Protein AF-H6WR87-F1 (afdb_monomer)

Organism: NCBI:txid158488

Secondary structure (DSSP, 8-state):
-HHHHHHHHHHHHHHHHHHHHHHHHS--GGGTS-SSPTT--PPPTTTHHHHHHHHHHHHHHHHHHH-

Radius of gyration: 17.57 Å; Cα contacts (8 Å, |Δi|>4): 19; chains: 1; bounding box: 39×29×43 Å

Solvent-accessible surface area (backbone atoms only — not comparable to full-atom values): 4072 Å² total; per-residue (Å²): 116,69,67,66,52,52,54,54,52,52,54,56,52,47,54,54,55,49,55,52,49,55,49,55,75,58,39,53,71,92,53,67,56,42,72,79,44,82,93,64,84,75,79,61,66,80,49,70,59,38,54,52,61,54,50,55,58,51,52,51,53,51,51,63,68,74,103

Nearest PDB structures (foldseek):
  7dgq-assembly1_A9  TM=9.912E-01  e=1.140E-05  Bos taurus
  5gpn-assembly1_0  TM=9.912E-01  e=1.140E-05  Bos taurus
  5luf-assembly1_z  TM=9.912E-01  e=1.140E-05  Bos taurus
  1occ-assembly1_C  TM=9.912E-01  e=1.140E-05  Bos taurus
  1occ-assembly1_P  TM=9.912E-01  e=1.140E-05  Bos taurus

Structure (mmCIF, N/CA/C/O backbone):
data_AF-H6WR87-F1
#
_entry.id   AF-H6WR87-F1
#
loop_
_atom_site.group_PDB
_atom_site.id
_atom_site.type_symbol
_atom_site.label_atom_id
_atom_site.label_alt_id
_atom_site.label_comp_id
_atom_site.label_asym_id
_atom_site.label_entity_id
_atom_site.label_seq_id
_atom_site.pdbx_PDB_ins_code
_atom_site.Cartn_x
_atom_site.Cartn_y
_atom_site.Cartn_z
_atom_site.occupancy
_atom_site.B_iso_or_equiv
_atom_site.auth_seq_id
_atom_site.auth_comp_id
_atom_site.auth_asym_id
_atom_site.auth_atom_id
_atom_site.pdbx_PDB_model_num
ATOM 1 N N . GLY A 1 1 ? 22.180 15.586 -4.307 1.00 87.00 1 GLY A N 1
ATOM 2 C CA . GLY A 1 1 ? 20.802 15.940 -3.914 1.00 87.00 1 GLY A CA 1
ATOM 3 C C . GLY A 1 1 ? 19.864 14.746 -3.943 1.00 87.00 1 GLY A C 1
ATOM 4 O O . GLY A 1 1 ? 19.196 14.505 -2.951 1.00 87.00 1 GLY A O 1
ATOM 5 N N . SER A 1 2 ? 19.837 13.984 -5.043 1.00 92.81 2 SER A N 1
ATOM 6 C CA . SER A 1 2 ? 18.805 12.968 -5.317 1.00 92.81 2 SER A CA 1
ATOM 7 C C . SER A 1 2 ? 18.713 11.821 -4.302 1.00 92.81 2 SER A C 1
ATOM 9 O O . SER A 1 2 ? 17.616 11.388 -3.983 1.00 92.81 2 SER A O 1
ATOM 11 N N . ILE A 1 3 ? 19.832 11.356 -3.736 1.00 97.25 3 ILE A N 1
ATOM 12 C CA . ILE A 1 3 ? 19.818 10.236 -2.774 1.00 97.25 3 ILE A CA 1
ATOM 13 C C . ILE A 1 3 ? 19.144 10.631 -1.451 1.00 97.25 3 ILE A C 1
ATOM 15 O O . ILE A 1 3 ? 18.293 9.903 -0.955 1.00 97.25 3 ILE A O 1
ATOM 19 N N . LEU A 1 4 ? 19.483 11.801 -0.893 1.00 96.56 4 LEU A N 1
ATOM 20 C CA . LEU A 1 4 ? 18.868 12.292 0.349 1.00 96.56 4 LEU A CA 1
ATOM 21 C C . LEU A 1 4 ? 17.367 12.558 0.177 1.00 96.56 4 LEU A C 1
ATOM 23 O O . LEU A 1 4 ? 16.596 12.318 1.101 1.00 96.56 4 LEU A O 1
ATOM 27 N N . PHE A 1 5 ? 16.958 12.999 -1.016 1.00 97.56 5 PHE A N 1
ATOM 28 C CA . PHE A 1 5 ? 15.548 13.138 -1.369 1.00 97.56 5 PHE A CA 1
ATOM 29 C C . PHE A 1 5 ? 14.821 11.782 -1.321 1.00 97.56 5 PHE A C 1
ATOM 31 O O . PHE A 1 5 ? 13.851 11.650 -0.580 1.00 97.56 5 PHE A O 1
ATOM 38 N N . ILE A 1 6 ? 15.352 10.743 -1.978 1.00 97.75 6 ILE A N 1
ATOM 39 C CA . ILE A 1 6 ? 14.769 9.387 -1.948 1.00 97.75 6 ILE A CA 1
ATOM 40 C C . ILE A 1 6 ? 14.687 8.845 -0.512 1.00 97.75 6 ILE A C 1
ATOM 42 O O . ILE A 1 6 ? 13.668 8.288 -0.115 1.00 97.75 6 ILE A O 1
ATOM 46 N N . VAL A 1 7 ? 15.730 9.039 0.304 1.00 98.25 7 VAL A N 1
ATOM 47 C CA . VAL A 1 7 ? 15.720 8.602 1.713 1.00 98.25 7 VAL A CA 1
ATOM 48 C C . VAL A 1 7 ? 14.600 9.289 2.501 1.00 98.25 7 VAL A C 1
ATOM 50 O O . VAL A 1 7 ? 13.934 8.639 3.307 1.00 98.25 7 VAL A O 1
ATOM 53 N N . SER A 1 8 ? 14.356 10.579 2.254 1.00 97.69 8 SER A N 1
ATOM 54 C CA . SER A 1 8 ? 13.258 11.299 2.904 1.00 97.69 8 SER A CA 1
ATOM 55 C C . SER A 1 8 ? 11.880 10.747 2.510 1.00 97.69 8 SER A C 1
ATOM 57 O O . SER A 1 8 ? 11.022 10.588 3.379 1.00 97.69 8 SER A O 1
ATOM 59 N N . GLU A 1 9 ? 11.690 10.345 1.249 1.00 98.00 9 GLU A N 1
ATOM 60 C CA . GLU A 1 9 ? 10.448 9.713 0.779 1.00 98.00 9 GLU A CA 1
ATOM 61 C C . GLU A 1 9 ? 10.244 8.312 1.375 1.00 98.00 9 GLU A C 1
ATOM 63 O O . GLU A 1 9 ? 9.126 7.950 1.743 1.00 98.00 9 GLU A O 1
ATOM 68 N N . VAL A 1 10 ? 11.318 7.534 1.557 1.00 98.25 10 VAL A N 1
ATOM 69 C CA . VAL A 1 10 ? 11.244 6.225 2.229 1.00 98.25 10 VAL A CA 1
ATOM 70 C C . VAL A 1 10 ? 10.791 6.377 3.685 1.00 98.25 10 VAL A C 1
ATOM 72 O O . VAL A 1 10 ? 9.937 5.618 4.141 1.00 98.25 10 VAL A O 1
ATOM 75 N N . MET A 1 11 ? 11.308 7.371 4.415 1.00 97.94 11 MET A N 1
ATOM 76 C CA . MET A 1 11 ? 10.872 7.658 5.792 1.00 97.94 11 MET A CA 1
ATOM 77 C C . MET A 1 11 ? 9.425 8.158 5.856 1.00 97.94 11 MET A C 1
ATOM 79 O O . MET A 1 11 ? 8.689 7.800 6.775 1.00 97.94 11 MET A O 1
ATOM 83 N N . PHE A 1 12 ? 8.992 8.931 4.860 1.00 97.44 12 PHE A N 1
ATOM 84 C CA . PHE A 1 12 ? 7.598 9.342 4.727 1.00 97.44 12 PHE A CA 1
ATOM 85 C C . PHE A 1 12 ? 6.664 8.136 4.534 1.00 97.44 12 PHE A C 1
ATOM 87 O O . PHE A 1 12 ? 5.676 8.010 5.256 1.00 97.44 12 PHE A O 1
ATOM 94 N N . LEU A 1 13 ? 6.999 7.195 3.642 1.00 97.56 13 LEU A N 1
ATOM 95 C CA . LEU A 1 13 ? 6.229 5.957 3.461 1.00 97.56 13 LEU A CA 1
ATOM 96 C C . LEU A 1 13 ? 6.248 5.076 4.719 1.00 97.56 13 LEU A C 1
ATOM 98 O O . LEU A 1 13 ? 5.218 4.505 5.084 1.00 97.56 13 LEU A O 1
ATOM 102 N N . PHE A 1 14 ? 7.382 5.007 5.422 1.00 98.00 14 PHE A N 1
ATOM 103 C CA . PHE A 1 14 ? 7.517 4.245 6.666 1.00 98.0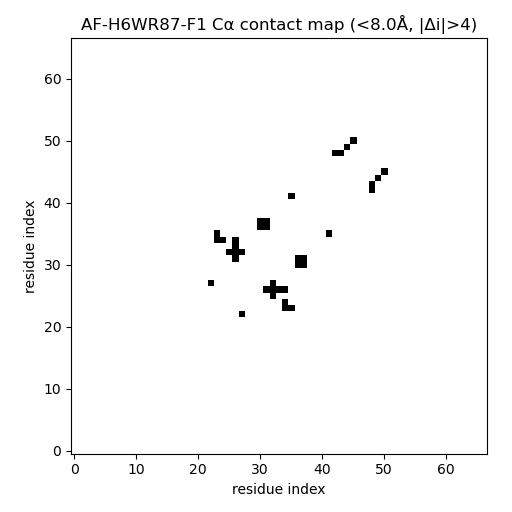0 14 PHE A CA 1
ATOM 104 C C . PHE A 1 14 ? 6.508 4.682 7.741 1.00 98.00 14 PHE A C 1
ATOM 106 O O . PHE A 1 14 ? 5.948 3.830 8.430 1.00 98.00 14 PHE A O 1
ATOM 113 N N . ALA A 1 15 ? 6.204 5.979 7.848 1.00 97.88 15 ALA A N 1
ATOM 114 C CA . ALA A 1 15 ? 5.201 6.477 8.789 1.00 97.88 15 ALA A CA 1
ATOM 115 C C . ALA A 1 15 ? 3.796 5.898 8.521 1.00 97.88 15 ALA A C 1
ATOM 117 O O . ALA A 1 15 ? 3.089 5.529 9.462 1.00 97.88 15 ALA A O 1
ATOM 118 N N . PHE A 1 16 ? 3.402 5.746 7.251 1.00 96.12 16 PHE A N 1
ATOM 119 C CA . PHE A 1 16 ? 2.123 5.116 6.898 1.00 96.12 16 PHE A CA 1
ATOM 120 C C . PHE A 1 16 ? 2.117 3.614 7.188 1.00 96.12 16 PHE A C 1
ATOM 122 O O . PHE A 1 16 ? 1.132 3.099 7.720 1.00 96.12 16 PHE A O 1
ATOM 129 N N . PHE A 1 17 ? 3.220 2.910 6.909 1.00 95.94 17 PHE A N 1
ATOM 130 C CA . PHE A 1 17 ? 3.360 1.497 7.278 1.00 95.94 17 PHE A CA 1
ATOM 131 C C . PHE A 1 17 ? 3.270 1.291 8.791 1.00 95.94 17 PHE A C 1
ATOM 133 O O . PHE A 1 17 ? 2.613 0.352 9.248 1.00 95.94 17 PHE A O 1
ATOM 140 N N . TRP A 1 18 ? 3.878 2.188 9.569 1.00 96.31 18 TRP A N 1
ATOM 141 C CA . TRP A 1 18 ? 3.791 2.178 11.024 1.00 96.31 18 TRP A CA 1
ATOM 142 C C . TRP A 1 18 ? 2.349 2.356 11.506 1.00 96.31 18 TRP A C 1
ATOM 144 O O . TRP A 1 18 ? 1.856 1.534 12.278 1.00 96.31 18 TRP A O 1
ATOM 154 N N . ALA A 1 19 ? 1.643 3.375 11.008 1.00 95.75 19 ALA A N 1
ATOM 155 C CA . ALA A 1 19 ? 0.254 3.642 11.381 1.00 95.75 19 ALA A CA 1
ATOM 156 C C . ALA A 1 19 ? -0.687 2.473 11.029 1.00 95.75 19 ALA A C 1
ATOM 158 O O . ALA A 1 19 ? -1.522 2.075 11.850 1.00 95.75 19 ALA A O 1
ATOM 159 N N . SER A 1 20 ? -0.520 1.880 9.841 1.00 93.50 20 SER A N 1
ATOM 160 C CA . SER A 1 20 ? -1.284 0.703 9.416 1.00 93.50 20 SER A CA 1
ATOM 161 C C . SER A 1 20 ? -1.005 -0.503 10.312 1.00 93.50 20 SER A C 1
ATOM 163 O O . SER A 1 20 ? -1.946 -1.154 10.756 1.00 93.50 20 SER A O 1
ATOM 165 N N . SER A 1 21 ? 0.267 -0.787 10.606 1.00 92.50 21 SER A N 1
ATOM 166 C CA . SER A 1 21 ? 0.660 -1.940 11.428 1.00 92.50 21 SER A CA 1
ATOM 167 C C . SER A 1 21 ? 0.170 -1.798 12.864 1.00 92.50 21 SER A C 1
ATOM 169 O O . SER A 1 21 ? -0.343 -2.755 13.437 1.00 92.50 21 SER A O 1
ATOM 171 N N . HIS A 1 22 ? 0.274 -0.596 13.435 1.00 93.50 22 HIS A N 1
ATOM 172 C CA . HIS A 1 22 ? -0.242 -0.305 14.769 1.00 93.50 22 HIS A CA 1
ATOM 173 C C . HIS A 1 22 ? -1.752 -0.578 14.854 1.00 93.50 22 HIS A C 1
ATOM 175 O O . HIS A 1 22 ? -2.202 -1.272 15.763 1.00 93.50 22 HIS A O 1
ATOM 181 N N . SER A 1 23 ? -2.513 -0.108 13.861 1.00 91.50 23 SER A N 1
ATOM 182 C CA . SER A 1 23 ? -3.972 -0.268 13.818 1.00 91.50 23 SER A CA 1
ATOM 183 C C . SER A 1 23 ? -4.415 -1.712 13.552 1.00 91.50 23 SER A C 1
ATOM 185 O O . SER A 1 23 ? -5.424 -2.151 14.098 1.00 91.50 23 SER A O 1
ATOM 187 N N . SER A 1 24 ? -3.673 -2.472 12.737 1.00 90.94 24 SER A N 1
ATOM 188 C CA . SER A 1 24 ? -4.012 -3.866 12.423 1.00 90.94 24 SER A CA 1
ATOM 189 C C . SER A 1 24 ? -3.588 -4.865 13.503 1.00 90.94 24 SER A C 1
ATOM 191 O O . SER A 1 24 ? -4.231 -5.901 13.645 1.00 90.94 24 SER A O 1
ATOM 193 N N . LEU A 1 25 ? -2.501 -4.595 14.240 1.00 91.81 25 LEU A N 1
ATOM 194 C CA . LEU A 1 25 ? -1.985 -5.489 15.290 1.00 91.81 25 LEU A CA 1
ATOM 195 C C . LEU A 1 25 ? -2.806 -5.415 16.582 1.00 91.81 25 LEU A C 1
ATOM 197 O O . LEU A 1 25 ? -2.958 -6.426 17.264 1.00 91.81 25 LEU A O 1
ATOM 201 N N . ALA A 1 26 ? -3.325 -4.234 16.917 1.00 91.00 26 ALA A N 1
ATOM 202 C CA . ALA A 1 26 ? -4.159 -4.009 18.092 1.00 91.00 26 ALA A CA 1
ATOM 203 C C . ALA A 1 26 ? -5.434 -3.242 17.693 1.00 91.00 26 ALA A C 1
ATOM 205 O O . ALA A 1 26 ? -5.560 -2.054 18.003 1.00 91.00 26 ALA A O 1
ATOM 206 N N . PRO A 1 27 ? -6.375 -3.892 16.978 1.00 89.00 27 PRO A N 1
ATOM 207 C CA . PRO A 1 27 ? -7.606 -3.243 16.549 1.00 89.00 27 PRO A CA 1
ATOM 208 C C . PRO A 1 27 ? -8.423 -2.798 17.764 1.00 89.00 27 PRO A C 1
ATOM 210 O O . PRO A 1 27 ? -8.579 -3.537 18.740 1.00 89.00 27 PRO A O 1
ATOM 213 N N . THR A 1 28 ? -8.966 -1.584 17.707 1.00 88.25 28 THR A N 1
ATOM 214 C CA . THR A 1 28 ? -9.772 -1.040 18.801 1.00 88.25 28 THR A CA 1
ATOM 215 C C . THR A 1 28 ? -11.076 -1.823 18.965 1.00 88.25 28 THR A C 1
ATOM 217 O O . THR A 1 28 ? -11.634 -2.387 18.017 1.00 88.25 28 THR A O 1
ATOM 220 N N . VAL A 1 29 ? -11.594 -1.853 20.195 1.00 84.06 29 VAL A N 1
ATOM 221 C CA . VAL A 1 29 ? -12.838 -2.571 20.524 1.00 84.06 29 VAL A CA 1
ATOM 222 C C . VAL A 1 29 ? -14.036 -2.004 19.752 1.00 84.06 29 VAL A C 1
ATOM 224 O O . VAL A 1 29 ? -14.930 -2.754 19.371 1.00 84.06 29 VAL A O 1
ATOM 227 N N . GLU A 1 30 ? -14.008 -0.708 19.432 1.00 81.75 30 GLU A N 1
ATOM 228 C CA . GLU A 1 30 ? -15.027 -0.013 18.631 1.00 81.75 30 GLU A CA 1
ATOM 229 C C . GLU A 1 30 ? -15.180 -0.588 17.214 1.00 81.75 30 GLU A C 1
ATOM 231 O O . GLU A 1 30 ? -16.267 -0.565 16.643 1.00 81.75 30 GLU A O 1
ATOM 236 N N . ILE A 1 31 ? -14.106 -1.163 16.664 1.00 81.69 31 ILE A N 1
ATOM 237 C CA . ILE A 1 31 ? -14.063 -1.767 15.325 1.00 81.69 31 ILE A CA 1
ATOM 238 C C . ILE A 1 31 ? -14.408 -3.276 15.386 1.00 81.69 31 ILE A C 1
ATOM 240 O O . ILE A 1 31 ? -14.471 -3.979 14.376 1.00 81.69 31 ILE A O 1
ATOM 244 N N . GLY A 1 32 ? -14.698 -3.797 16.583 1.00 80.81 32 GLY A N 1
ATOM 245 C CA . GLY A 1 32 ? -15.042 -5.197 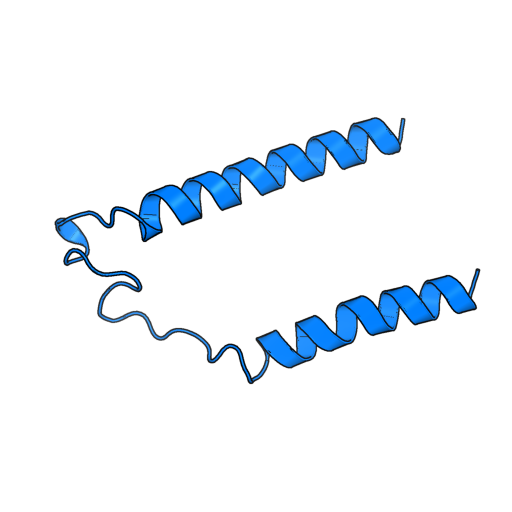16.827 1.00 80.81 32 GLY A CA 1
ATOM 246 C C . GLY A 1 32 ? -13.842 -6.093 17.134 1.00 80.81 32 GLY A C 1
ATOM 247 O O . GLY A 1 32 ? -13.996 -7.313 17.106 1.00 80.81 32 GLY A O 1
ATOM 248 N N . GLY A 1 33 ? -12.669 -5.509 17.414 1.00 85.94 33 GLY A N 1
ATOM 249 C CA . GLY A 1 33 ? -11.467 -6.235 17.842 1.00 85.94 33 GLY A CA 1
ATOM 250 C C . GLY A 1 33 ? -10.880 -7.185 16.794 1.00 85.94 33 GLY A C 1
ATOM 251 O O . GLY A 1 33 ? -10.099 -8.066 17.142 1.00 85.94 33 GLY A O 1
ATOM 252 N N . ILE A 1 34 ? -11.259 -7.032 15.522 1.00 87.06 34 ILE A N 1
ATOM 253 C CA . ILE A 1 34 ? -10.761 -7.845 14.412 1.00 87.06 34 ILE A CA 1
ATOM 254 C C . ILE A 1 34 ? -10.262 -6.958 13.276 1.00 87.06 34 ILE A C 1
ATOM 256 O O . ILE A 1 34 ? -10.790 -5.871 13.038 1.00 87.06 34 ILE A O 1
ATOM 260 N N . TRP A 1 35 ? -9.261 -7.453 12.556 1.00 86.62 35 TRP A N 1
ATOM 261 C CA . TRP A 1 35 ? -8.773 -6.853 11.323 1.00 86.62 35 TRP A CA 1
ATOM 262 C C . TRP A 1 35 ? -8.820 -7.900 10.206 1.00 86.62 35 TRP A C 1
ATOM 264 O O . TRP A 1 35 ? -8.314 -9.005 10.410 1.00 86.62 35 TRP A O 1
ATOM 274 N N . PRO A 1 36 ? -9.389 -7.602 9.029 1.00 89.81 36 PRO A N 1
ATOM 275 C CA . PRO A 1 36 ? -10.066 -6.365 8.641 1.00 89.81 36 PRO A CA 1
ATOM 276 C C . PRO A 1 36 ? -11.385 -6.136 9.414 1.00 89.81 36 PRO A C 1
ATOM 278 O O . PRO A 1 36 ? -12.022 -7.099 9.850 1.00 89.81 36 PRO A O 1
ATOM 281 N N . PRO A 1 37 ? -11.811 -4.873 9.5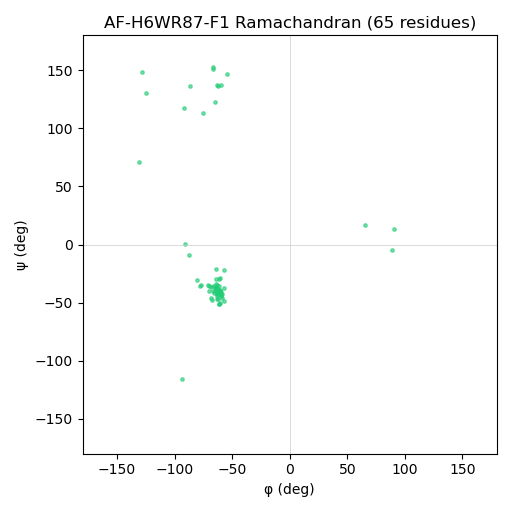85 1.00 88.06 37 PRO A N 1
ATOM 282 C CA . PRO A 1 37 ? -13.085 -4.530 10.211 1.00 88.06 37 PRO A CA 1
ATOM 283 C C . PRO A 1 37 ? -14.282 -5.216 9.546 1.00 88.06 37 PRO A C 1
ATOM 285 O O . PRO A 1 37 ? -14.324 -5.390 8.324 1.00 88.06 37 PRO A O 1
ATOM 288 N N . LYS A 1 38 ? -15.308 -5.547 10.338 1.00 83.88 38 LYS A N 1
ATOM 289 C CA . LYS A 1 38 ? -16.558 -6.105 9.799 1.00 83.88 38 LYS A CA 1
ATOM 290 C C . LYS A 1 38 ? -17.204 -5.124 8.816 1.00 83.88 38 LYS A C 1
ATOM 292 O O . LYS A 1 38 ? -17.297 -3.934 9.093 1.00 83.88 38 LYS A O 1
ATOM 297 N N . GLY A 1 39 ? -17.692 -5.643 7.690 1.00 84.94 39 GLY A N 1
ATOM 298 C CA . GLY A 1 39 ? -18.375 -4.852 6.660 1.00 84.94 39 GLY A CA 1
ATOM 299 C C . GLY A 1 39 ? -17.456 -4.249 5.594 1.00 84.94 39 GLY A C 1
ATOM 300 O O . GLY A 1 39 ? -17.963 -3.693 4.624 1.00 84.94 39 GLY A O 1
ATOM 301 N N . ILE A 1 40 ? -16.132 -4.398 5.719 1.00 87.31 40 ILE A N 1
ATOM 302 C CA . ILE A 1 40 ? -15.184 -3.991 4.676 1.00 87.31 40 ILE A CA 1
ATOM 303 C C . ILE A 1 40 ? -14.903 -5.179 3.750 1.00 87.31 40 ILE A C 1
ATOM 305 O O . ILE A 1 40 ? -14.355 -6.196 4.174 1.00 87.31 40 ILE A O 1
ATOM 309 N N . GLY A 1 41 ? -15.263 -5.038 2.472 1.00 88.62 41 GLY A N 1
ATOM 310 C CA . GLY A 1 41 ? -14.853 -5.967 1.420 1.00 88.62 41 GLY A CA 1
ATOM 311 C C . GLY A 1 41 ? -13.388 -5.736 1.058 1.00 88.62 41 GLY A C 1
ATOM 312 O O . GLY A 1 41 ? -13.041 -4.677 0.539 1.00 88.62 41 GLY A O 1
ATOM 313 N N . VAL A 1 42 ? -12.526 -6.707 1.353 1.00 90.94 42 VAL A N 1
ATOM 314 C CA . VAL A 1 42 ? -11.101 -6.650 1.001 1.00 90.94 42 VAL A CA 1
ATOM 315 C C . VAL A 1 42 ? -10.909 -7.190 -0.415 1.00 90.94 42 VAL A C 1
ATOM 317 O O . VAL A 1 42 ? -11.495 -8.209 -0.772 1.00 90.94 42 VAL A O 1
ATOM 320 N N . LEU A 1 43 ? -10.090 -6.503 -1.215 1.00 93.69 43 LEU A N 1
ATOM 321 C CA . LEU A 1 43 ? -9.696 -6.975 -2.544 1.00 93.69 43 LEU A CA 1
ATOM 322 C C . LEU A 1 43 ? -8.904 -8.281 -2.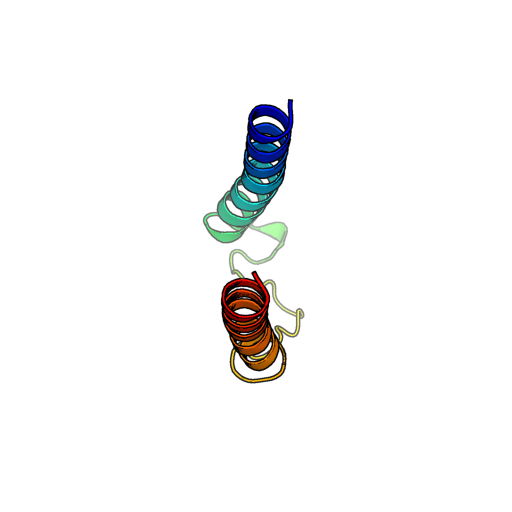427 1.00 93.69 43 LEU A C 1
ATOM 324 O O . LEU A 1 43 ? -8.015 -8.379 -1.579 1.00 93.69 43 LEU A O 1
ATOM 328 N N . ASP A 1 44 ? -9.183 -9.258 -3.293 1.00 94.75 44 ASP A N 1
ATOM 329 C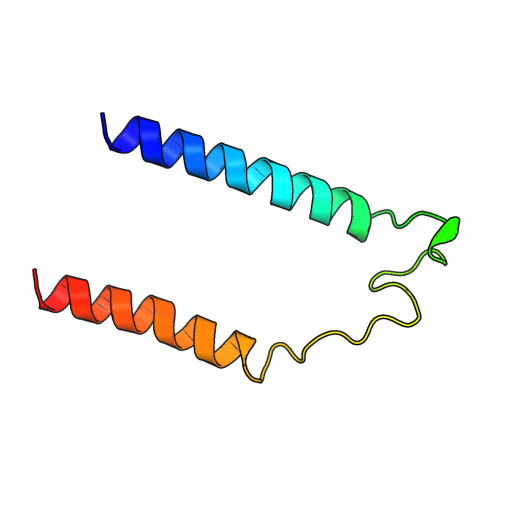 CA . ASP A 1 44 ? -8.396 -10.491 -3.327 1.00 94.75 44 ASP A CA 1
ATOM 330 C C . ASP A 1 44 ? -6.952 -10.159 -3.757 1.00 94.75 44 ASP A C 1
ATOM 332 O O . ASP A 1 44 ? -6.739 -9.598 -4.842 1.00 94.75 44 ASP A O 1
ATOM 336 N N . PRO A 1 45 ? -5.934 -10.499 -2.942 1.00 93.19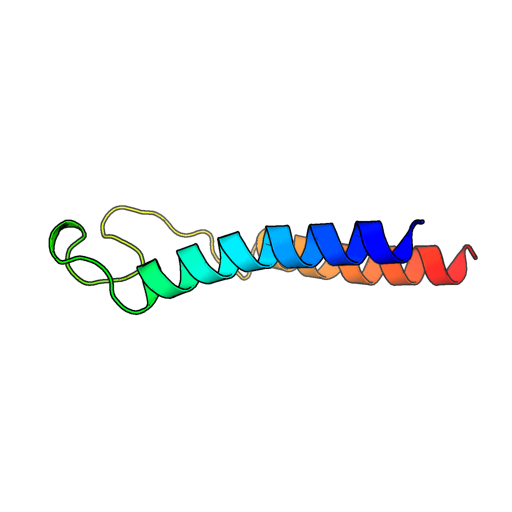 45 PRO A N 1
ATOM 337 C CA . PRO A 1 45 ? -4.538 -10.264 -3.290 1.00 93.19 45 PRO A CA 1
ATOM 338 C C . PRO A 1 45 ? -4.096 -10.919 -4.604 1.00 93.19 45 PRO A C 1
ATOM 340 O O . PRO A 1 45 ? -3.100 -10.483 -5.173 1.00 93.19 45 PRO A O 1
ATOM 343 N N . ARG A 1 46 ? -4.789 -11.964 -5.079 1.00 95.50 46 ARG A N 1
ATOM 344 C CA . ARG A 1 46 ? -4.417 -12.755 -6.265 1.00 95.50 46 ARG A CA 1
ATOM 345 C C . ARG A 1 46 ? -4.946 -12.208 -7.587 1.00 95.50 46 ARG A C 1
ATOM 347 O O . ARG A 1 46 ? -4.555 -12.714 -8.634 1.00 95.50 46 ARG A O 1
ATOM 354 N N . GLU A 1 47 ? -5.817 -11.208 -7.553 1.00 95.38 47 GLU A N 1
ATOM 355 C CA . GLU A 1 47 ? -6.413 -10.633 -8.757 1.00 95.38 47 GLU A CA 1
ATOM 356 C C . GLU A 1 47 ? -5.600 -9.421 -9.245 1.00 95.38 47 GLU A C 1
ATOM 358 O O . GLU A 1 47 ? -4.431 -9.527 -9.623 1.00 95.38 47 GLU A O 1
ATOM 363 N N . ILE A 1 48 ? -6.213 -8.238 -9.225 1.00 95.62 48 ILE A N 1
ATOM 364 C CA . ILE A 1 48 ? -5.631 -6.981 -9.696 1.00 95.62 48 ILE A CA 1
ATOM 365 C C . ILE A 1 48 ? -4.339 -6.622 -8.936 1.00 95.62 48 ILE A C 1
ATOM 367 O O . ILE A 1 48 ? -3.366 -6.238 -9.592 1.00 95.62 48 ILE A O 1
ATOM 371 N N . PRO A 1 49 ? -4.255 -6.762 -7.592 1.00 96.12 49 PRO A N 1
ATOM 372 C CA . PRO A 1 49 ? -3.023 -6.451 -6.868 1.00 96.12 49 PRO A CA 1
ATOM 373 C C . PRO A 1 49 ? -1.833 -7.299 -7.328 1.00 96.12 49 PRO A C 1
ATOM 375 O O . PRO A 1 49 ? -0.746 -6.759 -7.527 1.00 96.12 49 PRO A O 1
ATOM 378 N N . PHE A 1 50 ? -2.045 -8.595 -7.577 1.00 96.75 50 PHE A N 1
ATOM 379 C CA . PHE A 1 50 ? -1.001 -9.498 -8.061 1.00 96.75 50 PHE A CA 1
ATOM 380 C C . PHE A 1 50 ? -0.474 -9.086 -9.436 1.00 96.75 50 PHE A C 1
ATOM 382 O O . PHE A 1 50 ? 0.739 -9.029 -9.645 1.00 96.75 50 PHE A O 1
ATOM 389 N N . LEU A 1 51 ? -1.372 -8.736 -10.361 1.00 9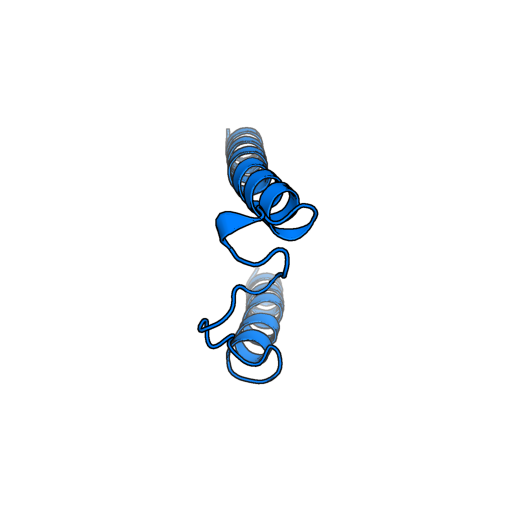7.44 51 LEU A N 1
ATOM 390 C CA . LEU A 1 51 ? -0.977 -8.254 -11.682 1.00 97.44 51 LEU A CA 1
ATOM 391 C C . LEU A 1 51 ? -0.112 -6.988 -11.581 1.00 97.44 51 LEU A C 1
ATOM 393 O O . LEU A 1 51 ? 0.934 -6.908 -12.225 1.00 97.44 51 LEU A O 1
ATOM 397 N N . ASN A 1 52 ? -0.489 -6.034 -10.727 1.00 97.31 52 ASN A N 1
ATOM 398 C CA . ASN A 1 52 ? 0.301 -4.820 -10.500 1.00 97.31 52 ASN A CA 1
ATOM 399 C C . ASN A 1 52 ? 1.689 -5.139 -9.924 1.00 97.31 52 ASN A C 1
ATOM 401 O O . ASN A 1 52 ? 2.684 -4.534 -10.330 1.00 97.31 52 ASN A O 1
ATOM 405 N N . THR A 1 53 ? 1.777 -6.126 -9.026 1.00 96.69 53 THR A N 1
ATOM 406 C CA . THR A 1 53 ? 3.058 -6.619 -8.509 1.00 96.69 53 THR A CA 1
ATOM 407 C C . THR A 1 53 ? 3.923 -7.256 -9.589 1.00 96.69 53 THR A C 1
ATOM 409 O O . THR A 1 53 ? 5.134 -7.173 -9.468 1.00 96.69 53 THR A O 1
ATOM 412 N N . LEU A 1 54 ? 3.368 -7.856 -10.645 1.00 97.69 54 LEU A N 1
ATOM 413 C CA . LEU A 1 54 ? 4.163 -8.378 -11.766 1.00 97.69 54 LEU A CA 1
ATOM 414 C C . LEU A 1 54 ? 4.620 -7.275 -12.728 1.00 97.69 54 LEU A C 1
ATOM 416 O O . LEU A 1 54 ? 5.738 -7.325 -13.245 1.00 97.69 54 LEU A O 1
ATOM 420 N N . ILE A 1 55 ? 3.779 -6.260 -12.943 1.00 98.25 55 ILE A N 1
ATOM 421 C CA . ILE A 1 55 ? 4.094 -5.141 -13.836 1.00 98.25 55 ILE A CA 1
ATOM 422 C C . ILE A 1 55 ? 5.305 -4.354 -13.313 1.00 98.25 55 ILE A C 1
ATOM 424 O O . ILE A 1 55 ? 6.198 -4.037 -14.096 1.00 98.25 55 ILE A O 1
ATOM 428 N N . LEU A 1 56 ? 5.392 -4.093 -12.006 1.00 97.44 56 LEU A N 1
ATOM 429 C CA . LEU A 1 56 ? 6.463 -3.278 -11.411 1.00 97.44 56 LEU A CA 1
ATOM 430 C C . LEU A 1 56 ? 7.895 -3.847 -11.613 1.00 97.44 56 LEU A C 1
ATOM 432 O O . LEU A 1 56 ? 8.758 -3.117 -12.096 1.00 97.44 56 LEU A O 1
ATOM 436 N N . PRO A 1 57 ? 8.200 -5.127 -11.319 1.00 97.62 57 PRO A N 1
ATOM 437 C CA . PRO A 1 57 ? 9.496 -5.728 -11.631 1.00 97.62 57 PRO A CA 1
ATOM 438 C C . PRO A 1 57 ? 9.761 -5.816 -13.134 1.00 97.62 57 PRO A C 1
ATOM 440 O O . PRO A 1 57 ? 10.898 -5.629 -13.564 1.00 97.62 57 PRO A O 1
ATOM 443 N N . SER A 1 58 ? 8.724 -6.081 -13.940 1.00 97.38 58 SER A N 1
ATOM 444 C CA . SER A 1 58 ? 8.871 -6.170 -15.396 1.00 97.38 58 SER A CA 1
ATOM 445 C C . SER A 1 58 ? 9.279 -4.830 -16.016 1.00 97.38 58 SER A C 1
ATOM 447 O O . SER A 1 58 ? 10.159 -4.797 -16.877 1.00 97.38 58 SER A O 1
ATOM 449 N N . SER A 1 59 ? 8.722 -3.714 -15.533 1.00 97.88 59 SER A N 1
ATOM 450 C CA . SER A 1 59 ? 9.111 -2.376 -15.981 1.00 97.88 59 SER A CA 1
ATOM 451 C C . SER A 1 59 ? 10.514 -2.007 -15.497 1.00 97.88 59 SER A C 1
ATOM 453 O O . SER A 1 59 ? 11.276 -1.416 -16.259 1.00 97.88 59 SER A O 1
ATOM 455 N N . GLY A 1 60 ? 10.902 -2.434 -14.290 1.00 97.38 60 GLY A N 1
ATOM 456 C CA . GLY A 1 60 ? 12.279 -2.326 -13.805 1.00 97.38 60 GLY A CA 1
ATOM 457 C C . GLY A 1 60 ? 13.281 -3.026 -14.730 1.00 97.38 60 GLY A C 1
ATOM 458 O O . GLY A 1 60 ? 14.257 -2.410 -15.154 1.00 97.38 60 GLY A O 1
ATOM 459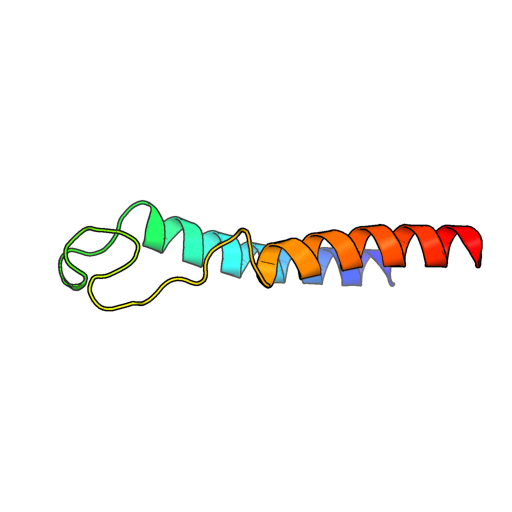 N N . ALA A 1 61 ? 13.000 -4.274 -15.120 1.00 97.81 61 ALA A N 1
ATOM 460 C CA . ALA A 1 61 ? 13.832 -5.026 -16.061 1.00 97.81 61 ALA A CA 1
ATOM 461 C C . ALA A 1 61 ? 13.905 -4.362 -17.449 1.00 97.81 61 ALA A C 1
ATOM 463 O O . ALA A 1 61 ? 14.979 -4.303 -18.046 1.00 97.81 61 ALA A O 1
ATOM 464 N N . ALA A 1 62 ? 12.788 -3.822 -17.949 1.00 97.81 62 ALA A N 1
ATOM 465 C CA . ALA A 1 62 ? 12.748 -3.112 -19.226 1.00 97.81 62 ALA A CA 1
ATOM 466 C C . ALA A 1 62 ? 13.612 -1.839 -19.216 1.00 97.81 62 ALA A C 1
ATOM 468 O O . ALA A 1 62 ? 14.331 -1.582 -20.180 1.00 97.81 62 ALA A O 1
ATOM 469 N N . VAL A 1 63 ? 13.593 -1.069 -18.120 1.00 97.81 63 VAL A N 1
ATOM 470 C CA . VAL A 1 63 ? 14.458 0.111 -17.953 1.00 97.81 63 VAL A CA 1
ATOM 471 C C . VAL A 1 63 ? 15.929 -0.291 -17.864 1.00 97.81 63 VAL A C 1
ATOM 473 O O . VAL A 1 63 ? 16.763 0.373 -18.467 1.00 97.81 63 VAL A O 1
ATOM 476 N N . THR A 1 64 ? 16.260 -1.385 -17.165 1.00 97.75 64 THR A N 1
ATOM 477 C CA . THR A 1 64 ? 17.640 -1.902 -17.121 1.00 97.75 64 THR A CA 1
ATOM 478 C C . THR A 1 64 ? 18.139 -2.347 -18.493 1.00 97.75 64 THR A C 1
ATOM 480 O O . THR A 1 64 ? 19.312 -2.165 -18.779 1.00 97.75 64 THR A O 1
ATOM 483 N N . TRP A 1 65 ? 17.278 -2.905 -19.349 1.00 97.62 65 TRP A N 1
ATOM 484 C CA . TRP A 1 65 ? 17.652 -3.183 -20.738 1.00 97.62 65 TRP A CA 1
ATOM 485 C C . TRP A 1 65 ? 17.857 -1.876 -21.513 1.00 97.62 65 TRP A C 1
ATOM 487 O O . TRP 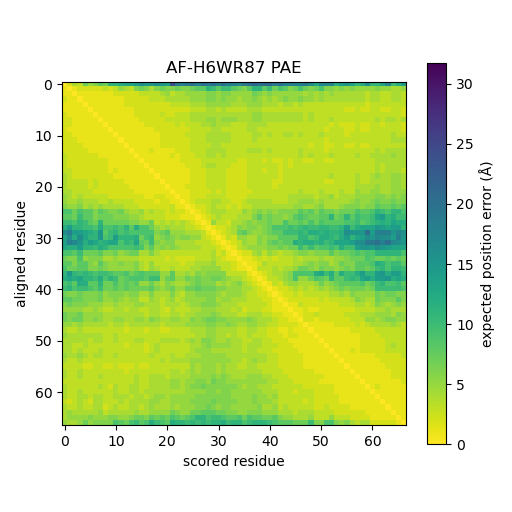A 1 65 ? 18.854 -1.721 -22.208 1.00 97.62 65 TRP A O 1
ATOM 497 N N . ALA A 1 66 ? 16.927 -0.928 -21.408 1.00 96.81 66 ALA A N 1
ATOM 498 C CA . ALA A 1 66 ? 16.980 0.312 -22.181 1.00 96.81 66 ALA A CA 1
ATOM 499 C C . ALA A 1 66 ? 18.193 1.210 -21.863 1.00 96.81 66 ALA A C 1
ATOM 501 O O . ALA A 1 66 ? 18.523 2.070 -22.679 1.00 96.81 66 ALA A O 1
ATOM 502 N N . HIS A 1 67 ? 18.803 1.035 -20.691 1.00 91.75 67 HIS A N 1
ATOM 503 C CA . HIS A 1 67 ? 19.968 1.778 -20.220 1.00 91.75 67 HIS A CA 1
ATOM 504 C C . HIS A 1 67 ? 21.288 1.169 -20.713 1.00 91.75 67 HIS A C 1
ATOM 506 O O . HIS A 1 67 ? 22.050 1.896 -21.387 1.00 91.75 67 HIS A O 1
#

InterPro domains:
  IPR000298 Cytochrome c oxidase subunit III-like [PF00510] (1-67)
  IPR000298 Cytochrome c oxidase subunit III-like [PS50253] (1-67)
  IPR013833 Cytochrome c oxidase, subunit III, 4-helical bundle [G3DSA:1.20.120.80] (1-67)
  IPR024791 Cytochrome c oxidase subunit III [PTHR11403] (1-67)
  IPR035973 Cytochrome c oxidase subunit III-like superfamily [SSF81452] (1-67)

Sequence (67 aa):
GSILFIVSEVMFLFAFFWASSHSSLAPTVEIGGIWPPKGIGVLDPREIPFLNTLILPSSGAAVTWAH

Mean predicted aligned error: 4.35 Å

pLDDT: mean 93.6, std 4.91, range [80.81, 98.25]

Foldseek 3Di:
DVVVVVVVVVVVVVVVVVVVCVCQVAPDVVQVRHPPGPPDDDDDCVPPVVVVVVVVVVVVVVVVVVD